Protein AF-A0A2V8KE96-F1 (afdb_monomer_lite)

Secondary structure (DSSP, 8-state):
-EEETTEEEEEEEEEPSSSSEEEEEEEE-TT-SS--EEEEEEEEEEEESSHHHHHHHHHHHHHHHHHHH-----

Structure (mmCIF, N/CA/C/O backbone):
data_AF-A0A2V8KE96-F1
#
_entry.id   AF-A0A2V8KE96-F1
#
loop_
_atom_site.group_PDB
_atom_site.id
_atom_site.type_symbol
_atom_site.label_atom_id
_atom_site.label_alt_id
_atom_site.label_comp_id
_atom_site.label_asym_id
_atom_site.label_entity_id
_atom_site.label_seq_id
_atom_site.pdbx_PDB_ins_code
_atom_site.Cartn_x
_atom_site.Cartn_y
_atom_site.Cartn_z
_atom_site.occupancy
_atom_site.B_iso_or_equiv
_atom_site.auth_seq_id
_atom_site.auth_comp_id
_atom_site.auth_asym_id
_atom_site.auth_atom_id
_atom_site.pdbx_PDB_model_num
ATOM 1 N N . MET A 1 1 ? 5.886 0.325 7.966 1.00 79.38 1 MET A N 1
ATOM 2 C CA . MET A 1 1 ? 4.439 0.419 8.247 1.00 79.38 1 MET A CA 1
ATO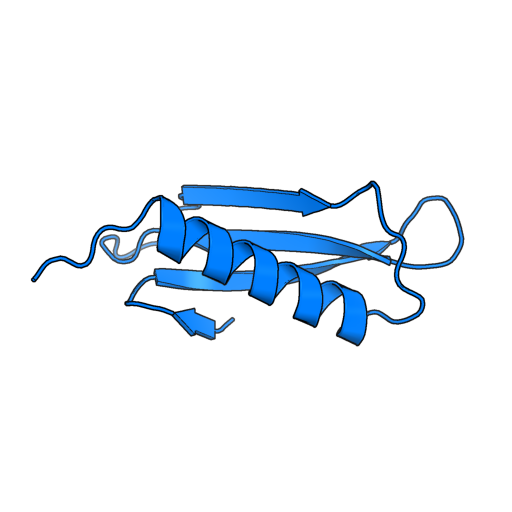M 3 C C . MET A 1 1 ? 4.227 1.730 8.969 1.00 79.38 1 MET A C 1
ATOM 5 O O . MET A 1 1 ? 4.952 1.991 9.921 1.00 79.38 1 MET A O 1
ATOM 9 N N . GLU A 1 2 ? 3.331 2.566 8.462 1.00 89.69 2 GLU A N 1
ATOM 10 C CA . GLU A 1 2 ? 3.033 3.900 8.995 1.00 89.69 2 GLU A CA 1
ATOM 11 C C . GLU A 1 2 ? 1.567 3.960 9.427 1.00 89.69 2 GLU A C 1
ATOM 13 O O . GLU A 1 2 ? 0.782 3.085 9.072 1.00 89.69 2 GLU A O 1
ATOM 18 N N . THR A 1 3 ? 1.187 5.003 10.159 1.00 90.69 3 THR A N 1
ATOM 19 C CA . THR A 1 3 ? -0.212 5.260 10.520 1.00 90.69 3 THR A CA 1
ATOM 20 C C . THR A 1 3 ? -0.626 6.625 9.985 1.00 90.69 3 THR A C 1
ATOM 22 O O . THR A 1 3 ? 0.099 7.604 10.161 1.00 90.69 3 THR A O 1
ATOM 25 N N . TYR A 1 4 ? -1.797 6.704 9.355 1.00 92.25 4 TYR A N 1
ATOM 26 C CA . TYR A 1 4 ? -2.376 7.944 8.838 1.00 92.25 4 TYR A CA 1
ATOM 27 C C . TYR A 1 4 ? -3.869 8.008 9.165 1.00 92.25 4 TYR A C 1
ATOM 29 O O . TYR A 1 4 ? -4.601 7.073 8.862 1.00 92.25 4 TYR A O 1
ATOM 37 N N . LYS A 1 5 ? -4.319 9.091 9.819 1.00 89.88 5 LYS A N 1
ATOM 38 C CA . LYS A 1 5 ? -5.702 9.242 10.329 1.00 89.88 5 LYS A CA 1
ATOM 39 C C . LYS A 1 5 ? -6.195 7.997 11.082 1.00 89.88 5 LYS A C 1
ATOM 41 O O . LYS A 1 5 ? -7.247 7.436 10.794 1.00 89.88 5 LYS A O 1
ATOM 46 N N . ASN A 1 6 ? -5.370 7.533 12.021 1.00 88.88 6 ASN A N 1
ATOM 47 C CA . ASN A 1 6 ? -5.527 6.292 12.787 1.00 88.88 6 ASN A CA 1
ATOM 48 C C . ASN A 1 6 ? -5.479 4.985 11.981 1.00 88.88 6 ASN A C 1
ATOM 50 O O . ASN A 1 6 ? -5.294 3.948 12.602 1.00 88.88 6 ASN A O 1
ATOM 54 N N . CYS A 1 7 ? -5.538 5.008 10.649 1.00 89.31 7 CYS A N 1
ATOM 55 C CA . CYS A 1 7 ? -5.448 3.821 9.801 1.00 89.31 7 CYS A CA 1
ATOM 56 C C . CYS A 1 7 ? -3.982 3.391 9.622 1.00 89.31 7 CYS A C 1
ATOM 58 O O . CYS A 1 7 ? -3.177 4.182 9.110 1.00 89.31 7 CYS A O 1
ATOM 60 N N . PRO A 1 8 ? -3.595 2.163 10.014 1.00 92.62 8 PRO A N 1
ATOM 61 C CA . PRO A 1 8 ? -2.298 1.619 9.645 1.00 92.62 8 PRO A CA 1
ATOM 62 C C . PRO A 1 8 ? -2.237 1.434 8.129 1.00 92.62 8 PRO A C 1
ATOM 64 O O . PRO A 1 8 ? -3.202 1.008 7.497 1.00 92.62 8 PRO A O 1
ATOM 67 N N . LEU A 1 9 ? -1.092 1.737 7.536 1.00 94.25 9 LEU A N 1
ATOM 68 C CA . LEU A 1 9 ? -0.853 1.564 6.115 1.00 94.25 9 LEU A CA 1
ATOM 69 C C . LEU A 1 9 ? 0.568 1.082 5.838 1.00 94.25 9 LEU A C 1
ATOM 71 O O . LEU A 1 9 ? 1.513 1.288 6.610 1.00 94.25 9 LEU A O 1
ATOM 75 N N . TYR A 1 10 ? 0.715 0.402 4.713 1.00 94.81 10 TYR A N 1
ATOM 76 C CA . TYR A 1 10 ? 1.965 -0.192 4.281 1.00 94.81 10 TYR A CA 1
ATOM 77 C C . TYR A 1 10 ? 2.155 0.031 2.786 1.00 94.81 10 TYR A C 1
ATOM 79 O O . TYR A 1 10 ? 1.295 -0.330 1.992 1.00 94.81 10 TYR A O 1
ATOM 87 N N . GLY A 1 11 ? 3.278 0.641 2.417 1.00 95.06 11 GLY A N 1
ATOM 88 C CA . GLY A 1 11 ? 3.737 0.734 1.037 1.00 95.06 1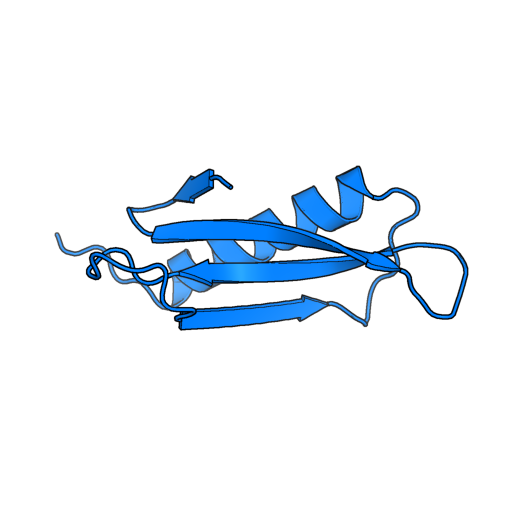1 GLY A CA 1
ATOM 89 C C . GLY A 1 11 ? 4.802 -0.323 0.783 1.00 95.06 11 GLY A C 1
ATOM 90 O O . GLY A 1 11 ? 5.640 -0.583 1.646 1.00 95.06 11 GLY A O 1
ATOM 91 N N . SER A 1 12 ? 4.754 -0.926 -0.396 1.00 94.94 12 SER A N 1
ATOM 92 C CA . SER A 1 12 ? 5.706 -1.922 -0.866 1.00 94.94 12 SER A CA 1
ATOM 93 C C . SER A 1 12 ? 5.993 -1.720 -2.349 1.00 94.94 12 SER A C 1
ATOM 95 O O . SER A 1 12 ? 5.152 -1.227 -3.105 1.00 94.94 12 SER A O 1
ATOM 97 N N . ALA A 1 13 ? 7.193 -2.115 -2.758 1.00 95.50 13 ALA A N 1
ATOM 98 C CA . ALA A 1 13 ? 7.575 -2.189 -4.157 1.00 95.50 13 ALA A CA 1
ATOM 99 C C . ALA A 1 13 ? 7.498 -3.637 -4.642 1.00 95.50 13 ALA A C 1
ATOM 101 O O . ALA A 1 13 ? 8.151 -4.524 -4.084 1.00 95.50 13 ALA A O 1
ATOM 102 N N . VAL A 1 14 ? 6.743 -3.863 -5.712 1.00 94.00 14 VAL A N 1
ATOM 103 C CA . VAL A 1 14 ? 6.639 -5.165 -6.376 1.00 94.00 14 VAL A CA 1
ATOM 104 C C . VAL A 1 14 ? 7.509 -5.129 -7.632 1.00 94.00 14 VAL A C 1
ATOM 106 O O . VAL A 1 14 ? 7.385 -4.186 -8.410 1.00 94.00 14 VAL A O 1
ATOM 109 N N . PRO A 1 15 ? 8.407 -6.099 -7.860 1.00 92.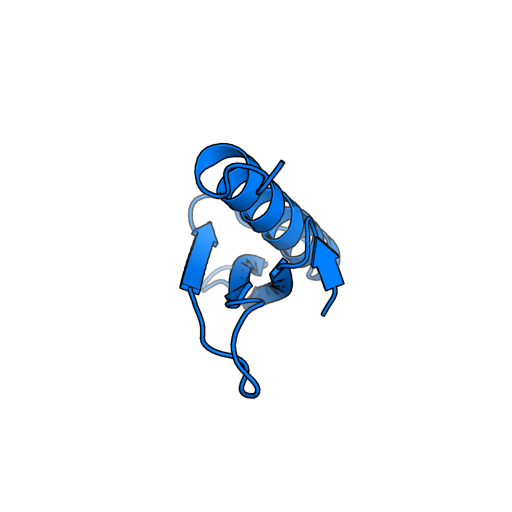94 15 PRO A N 1
ATOM 110 C CA . PRO A 1 15 ? 9.227 -6.111 -9.068 1.00 92.94 15 PRO A CA 1
ATOM 111 C C . PRO A 1 15 ? 8.345 -6.211 -10.318 1.00 92.94 15 PRO A C 1
ATOM 113 O O . PRO A 1 15 ? 7.446 -7.053 -10.389 1.00 92.94 15 PRO A O 1
ATOM 116 N N . ALA A 1 16 ? 8.604 -5.350 -11.302 1.00 90.62 16 ALA A N 1
ATOM 117 C CA . ALA A 1 16 ? 7.932 -5.416 -12.592 1.00 90.62 16 ALA A CA 1
ATOM 118 C C . ALA A 1 16 ? 8.490 -6.566 -13.453 1.00 90.62 16 ALA A C 1
ATOM 120 O O . ALA A 1 16 ? 9.590 -7.067 -13.217 1.00 90.62 16 ALA A O 1
ATOM 121 N N . LEU A 1 17 ? 7.731 -6.995 -14.471 1.00 86.00 17 LEU A N 1
ATOM 122 C CA . LEU A 1 17 ? 8.238 -7.952 -15.471 1.00 86.00 17 LEU A CA 1
ATOM 123 C C . LEU A 1 17 ? 9.345 -7.329 -16.337 1.00 86.00 17 LEU A C 1
ATOM 125 O O . LEU A 1 17 ? 10.246 -8.022 -16.804 1.00 86.00 17 LEU A O 1
ATOM 129 N N . SER A 1 18 ? 9.274 -6.015 -16.545 1.00 82.56 18 SER A N 1
ATOM 130 C CA . SER A 1 18 ? 10.374 -5.194 -17.046 1.00 82.56 18 SER A CA 1
ATOM 131 C C . SER A 1 18 ? 11.311 -4.785 -15.905 1.00 82.56 18 SER A C 1
ATOM 133 O O . SER A 1 18 ? 10.999 -4.955 -14.732 1.00 82.56 18 SER A O 1
ATOM 135 N N . SER A 1 19 ? 12.447 -4.164 -16.223 1.00 88.50 19 SER A N 1
ATOM 136 C CA . SER A 1 19 ? 13.269 -3.511 -15.199 1.00 88.50 19 SER A CA 1
ATOM 137 C C . SER A 1 19 ? 12.460 -2.456 -14.431 1.00 88.50 19 SER A C 1
ATOM 139 O O . SER A 1 19 ? 11.837 -1.604 -15.066 1.00 88.50 19 SER A O 1
ATOM 141 N N . GLY A 1 20 ? 12.512 -2.488 -13.097 1.00 93.19 20 GLY A N 1
ATOM 142 C CA . GLY A 1 20 ? 11.899 -1.488 -12.219 1.00 93.19 20 GLY A CA 1
ATOM 143 C C . GLY A 1 20 ? 10.883 -2.073 -11.237 1.00 93.19 20 GLY A C 1
ATOM 144 O O . GLY A 1 20 ? 10.852 -3.280 -10.987 1.00 93.19 20 GLY A O 1
ATOM 145 N N . TRP A 1 21 ? 10.065 -1.190 -10.668 1.00 96.00 21 TRP A N 1
ATOM 146 C CA . TRP A 1 21 ? 9.183 -1.502 -9.546 1.00 96.00 21 TRP A CA 1
ATOM 147 C C . TRP A 1 21 ? 7.784 -0.922 -9.746 1.00 96.00 21 TRP A C 1
ATOM 149 O O . TRP A 1 21 ? 7.642 0.236 -10.126 1.00 96.00 21 TRP A O 1
ATOM 159 N N . TYR A 1 22 ? 6.754 -1.705 -9.444 1.00 95.69 22 TYR A N 1
ATOM 160 C CA . TYR A 1 22 ? 5.381 -1.242 -9.278 1.00 95.69 22 TYR A CA 1
ATOM 161 C C . TYR A 1 22 ? 5.120 -0.846 -7.829 1.00 95.69 22 TYR A C 1
ATOM 163 O O . TYR A 1 22 ? 5.644 -1.459 -6.895 1.00 95.69 22 TYR A O 1
ATOM 171 N N . ALA A 1 23 ? 4.271 0.158 -7.646 1.00 96.38 23 ALA A N 1
ATOM 172 C CA . ALA A 1 23 ? 3.829 0.587 -6.330 1.00 96.38 23 ALA A CA 1
ATOM 173 C C . ALA A 1 23 ? 2.631 -0.258 -5.870 1.00 96.38 23 ALA A C 1
ATOM 175 O O . ALA A 1 23 ? 1.612 -0.324 -6.562 1.00 96.38 23 ALA A O 1
ATOM 176 N N . GLN A 1 24 ? 2.735 -0.868 -4.686 1.00 96.44 24 GLN A N 1
ATOM 177 C CA . GLN A 1 24 ? 1.634 -1.567 -4.023 1.00 96.44 24 GLN A CA 1
ATOM 178 C C . GLN A 1 24 ? 1.463 -1.046 -2.596 1.00 96.44 24 GLN A C 1
ATOM 180 O O . GLN A 1 24 ? 2.359 -1.162 -1.759 1.00 96.44 24 GLN A O 1
ATOM 185 N N . GLY A 1 25 ? 0.294 -0.482 -2.317 1.00 96.19 25 GLY A N 1
ATOM 186 C CA . GLY A 1 25 ? -0.112 0.019 -1.013 1.00 96.19 25 GLY A CA 1
ATOM 187 C C . GLY A 1 25 ? -1.212 -0.836 -0.389 1.00 96.19 25 GLY A C 1
ATOM 188 O O . GLY A 1 25 ? -2.078 -1.356 -1.089 1.00 96.19 25 GLY A O 1
ATOM 189 N N . ILE A 1 26 ? -1.203 -0.965 0.933 1.00 95.38 26 ILE A N 1
ATOM 190 C CA . ILE A 1 26 ? -2.235 -1.648 1.715 1.00 95.38 26 ILE A CA 1
ATOM 191 C C . ILE A 1 26 ? -2.674 -0.719 2.844 1.00 95.38 26 ILE A C 1
ATOM 193 O O . ILE A 1 26 ? -1.841 -0.187 3.579 1.00 95.38 26 ILE A O 1
ATOM 197 N N . VAL A 1 27 ? -3.982 -0.527 2.978 1.00 94.00 27 VAL A N 1
ATOM 198 C CA . VAL A 1 27 ? -4.620 0.172 4.097 1.00 94.00 27 VAL A CA 1
ATOM 199 C C . VAL A 1 27 ? -5.272 -0.870 4.994 1.00 94.00 27 VAL A C 1
ATOM 201 O O . VAL A 1 27 ? -5.972 -1.756 4.502 1.00 94.00 27 VAL A O 1
ATOM 204 N N . PHE A 1 28 ? -5.050 -0.765 6.299 1.00 92.25 28 PHE A N 1
ATO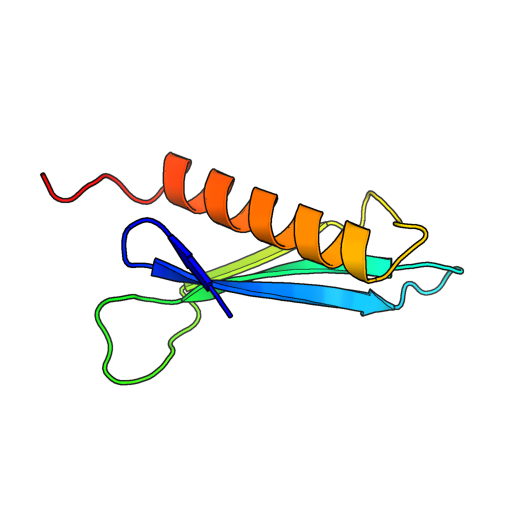M 205 C CA . PHE A 1 28 ? -5.593 -1.675 7.300 1.00 92.25 28 PHE A CA 1
ATOM 206 C C . PHE A 1 28 ? -6.673 -1.006 8.147 1.00 92.25 28 PHE A C 1
ATOM 208 O O . PHE A 1 28 ? -6.684 0.214 8.317 1.00 92.25 28 PHE A O 1
ATOM 215 N N . ASP A 1 29 ? -7.557 -1.830 8.707 1.00 89.00 29 ASP A N 1
ATOM 216 C CA . ASP A 1 29 ? -8.614 -1.393 9.614 1.00 89.00 29 ASP A CA 1
ATOM 217 C C . ASP A 1 29 ? -8.009 -0.954 10.958 1.00 89.00 29 ASP A C 1
ATOM 219 O O . ASP A 1 29 ? -7.314 -1.748 11.603 1.00 89.00 29 ASP A O 1
ATOM 223 N N . PRO A 1 30 ? -8.243 0.292 11.406 1.00 83.62 30 PRO A N 1
ATOM 224 C CA . PRO A 1 30 ? -7.767 0.760 12.704 1.00 83.62 30 PRO A CA 1
ATOM 225 C C . PRO A 1 30 ? -8.515 0.160 13.904 1.00 83.62 30 PRO A C 1
ATOM 227 O O . PRO A 1 30 ? -8.036 0.259 15.033 1.00 83.62 30 PRO A O 1
ATOM 230 N N . GLY A 1 31 ? -9.702 -0.416 13.696 1.00 79.38 31 GLY A N 1
ATOM 231 C CA . GLY A 1 31 ? -10.619 -0.845 14.753 1.00 79.38 31 GLY A CA 1
ATOM 232 C C . GLY A 1 31 ? -10.402 -2.268 15.266 1.00 79.38 31 GLY A C 1
ATOM 233 O O . GLY A 1 31 ? -11.043 -2.676 16.238 1.00 79.38 31 GLY A O 1
ATOM 234 N N . THR A 1 32 ? -9.516 -3.047 14.645 1.00 68.88 32 THR A N 1
ATOM 235 C CA . THR A 1 32 ? -9.354 -4.471 14.952 1.00 68.88 32 THR A CA 1
ATOM 236 C C . THR A 1 32 ? -8.052 -4.758 15.700 1.00 68.88 32 THR A C 1
ATOM 238 O O . THR A 1 32 ? -6.989 -4.237 15.384 1.00 68.88 32 THR A O 1
ATOM 241 N N . LYS A 1 33 ? -8.101 -5.664 16.692 1.00 71.00 33 LYS A N 1
ATOM 242 C CA . LYS A 1 33 ? -6.891 -6.174 17.378 1.00 71.00 33 LYS A CA 1
ATOM 243 C C . LYS A 1 33 ? -5.932 -6.925 16.437 1.00 71.00 33 LYS A C 1
ATOM 245 O O . LYS A 1 33 ? -4.791 -7.173 16.812 1.00 71.00 33 LYS A O 1
ATOM 250 N N . MET A 1 34 ? -6.406 -7.318 15.254 1.00 76.75 34 MET A N 1
ATOM 251 C CA . MET A 1 34 ? -5.628 -7.932 14.177 1.00 76.75 34 MET A CA 1
ATOM 252 C C . MET A 1 34 ? -5.558 -6.974 12.985 1.00 76.75 34 MET A C 1
ATOM 254 O O . MET A 1 34 ? -6.512 -6.241 12.749 1.00 76.75 34 MET A O 1
ATOM 258 N N . LEU A 1 35 ? -4.456 -6.989 12.232 1.00 77.81 35 LEU A N 1
ATOM 259 C CA . LEU A 1 35 ? -4.318 -6.217 10.994 1.00 77.81 35 LEU A CA 1
ATOM 260 C C . LEU A 1 35 ? -5.221 -6.825 9.912 1.00 77.81 35 LEU A C 1
ATOM 262 O O . LEU A 1 35 ? -4.838 -7.793 9.260 1.00 77.81 35 LEU A O 1
ATOM 266 N N . ASN A 1 36 ? -6.415 -6.264 9.737 1.00 88.25 36 ASN A N 1
ATOM 267 C CA . ASN A 1 36 ? -7.307 -6.619 8.638 1.00 88.25 36 ASN A CA 1
ATOM 268 C C . ASN A 1 36 ? -7.067 -5.670 7.466 1.00 88.25 36 ASN A C 1
ATOM 270 O O . ASN A 1 36 ? -7.117 -4.456 7.645 1.00 88.25 36 ASN A O 1
ATOM 274 N N . GLU A 1 37 ? -6.806 -6.212 6.275 1.00 91.00 37 GLU A N 1
ATOM 275 C CA . GLU A 1 37 ? -6.685 -5.408 5.055 1.00 91.00 37 GLU A CA 1
ATOM 276 C C . GLU A 1 37 ? -8.057 -4.822 4.691 1.00 91.00 37 GLU A C 1
ATOM 278 O O . GLU A 1 37 ? -8.998 -5.566 4.418 1.00 91.00 37 GLU A O 1
ATOM 283 N N . LEU A 1 38 ? -8.173 -3.492 4.688 1.00 90.00 38 LEU A N 1
ATOM 284 C CA . LEU A 1 38 ? -9.356 -2.792 4.184 1.00 90.00 38 LEU A CA 1
ATOM 285 C C . LEU A 1 38 ? -9.305 -2.661 2.669 1.00 90.00 38 LEU A C 1
ATOM 287 O O . LEU A 1 38 ? -10.300 -2.886 1.987 1.00 90.00 38 LEU A O 1
ATOM 291 N N . GLN A 1 39 ? -8.144 -2.255 2.156 1.00 93.62 39 GLN A N 1
ATOM 292 C CA . GLN A 1 39 ? -7.967 -1.962 0.745 1.00 93.62 39 GLN A CA 1
ATOM 293 C C . GLN A 1 39 ? -6.525 -2.207 0.318 1.00 93.62 39 GLN A C 1
ATOM 295 O O . GLN A 1 39 ? -5.584 -1.789 0.994 1.00 93.62 39 GLN A O 1
ATOM 300 N N . ARG A 1 40 ? -6.368 -2.801 -0.866 1.00 95.00 40 ARG A N 1
ATOM 301 C CA . ARG A 1 40 ? -5.103 -2.870 -1.597 1.00 95.00 40 ARG A CA 1
ATOM 302 C C . ARG A 1 40 ? -5.153 -1.943 -2.809 1.00 95.00 40 ARG A C 1
ATOM 304 O O . ARG A 1 40 ? -6.158 -1.898 -3.519 1.00 95.00 40 ARG A O 1
ATOM 311 N N . LEU A 1 41 ? -4.088 -1.179 -3.013 1.00 93.44 41 LEU A N 1
ATOM 312 C CA . LEU A 1 41 ? -3.927 -0.207 -4.089 1.00 93.44 41 LEU A CA 1
ATOM 313 C C . LEU A 1 41 ? -2.695 -0.598 -4.890 1.00 93.44 41 LEU A C 1
ATOM 315 O O . LEU A 1 41 ? -1.582 -0.559 -4.374 1.00 93.44 41 LEU A O 1
ATOM 319 N N . GLU A 1 42 ? -2.893 -0.978 -6.142 1.00 91.25 42 GLU A N 1
ATOM 320 C CA . GLU A 1 42 ? -1.811 -1.355 -7.046 1.00 91.25 42 GLU A CA 1
ATOM 321 C C . GLU A 1 42 ? -1.753 -0.344 -8.184 1.00 91.25 42 GLU A C 1
ATOM 323 O O . GLU A 1 42 ? -2.774 -0.024 -8.790 1.00 91.25 42 GLU A O 1
ATOM 328 N N . CYS A 1 43 ? -0.559 0.174 -8.462 1.00 88.19 43 CYS A N 1
ATOM 329 C CA . CYS A 1 43 ? -0.310 1.012 -9.624 1.00 88.19 43 CYS A CA 1
ATOM 330 C C . CYS A 1 43 ? 0.656 0.282 -10.552 1.00 88.19 43 CYS A C 1
ATOM 332 O O . CYS A 1 43 ? 1.870 0.275 -10.335 1.00 88.19 43 CYS A O 1
ATOM 334 N N . THR A 1 44 ? 0.087 -0.351 -11.575 1.00 85.88 44 THR A N 1
ATOM 335 C CA . THR A 1 44 ? 0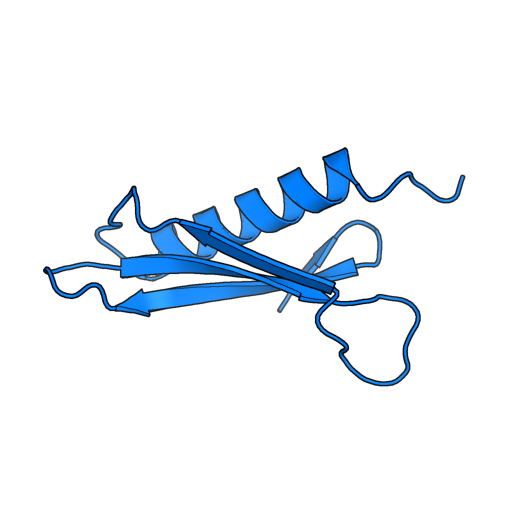.822 -1.072 -12.623 1.00 85.88 44 THR A CA 1
ATOM 336 C C . THR A 1 44 ? 1.056 -0.224 -13.876 1.00 85.88 44 THR A C 1
ATOM 338 O O . THR A 1 44 ? 1.839 -0.615 -14.740 1.00 85.88 44 THR A O 1
ATOM 341 N N . ASP A 1 45 ? 0.438 0.958 -13.960 1.00 87.62 45 ASP A N 1
ATOM 342 C CA . ASP A 1 45 ? 0.577 1.883 -15.094 1.00 87.62 45 ASP A CA 1
ATOM 343 C C . ASP A 1 45 ? 1.896 2.672 -15.069 1.00 87.62 45 ASP A C 1
ATOM 345 O O . ASP A 1 45 ? 2.324 3.216 -16.084 1.00 87.62 45 ASP A O 1
ATOM 349 N N . THR A 1 46 ? 2.545 2.754 -13.904 1.00 91.56 46 THR A N 1
ATOM 350 C CA . THR A 1 46 ? 3.813 3.469 -13.711 1.00 91.56 46 THR A CA 1
ATOM 351 C C . THR A 1 46 ? 4.870 2.513 -13.176 1.00 91.56 46 THR A C 1
ATOM 353 O O . THR A 1 46 ? 4.645 1.819 -12.187 1.00 91.56 46 THR A O 1
ATOM 356 N N . ILE A 1 47 ? 6.039 2.501 -13.819 1.00 94.31 47 ILE A N 1
ATOM 357 C CA . ILE A 1 47 ? 7.208 1.737 -13.377 1.00 94.31 47 ILE A CA 1
ATOM 358 C C . ILE A 1 47 ? 8.220 2.717 -12.792 1.00 94.31 47 ILE A C 1
ATOM 360 O O . ILE A 1 47 ? 8.675 3.636 -13.474 1.00 94.31 47 ILE A O 1
ATOM 364 N N . PHE A 1 48 ? 8.583 2.506 -11.534 1.00 94.44 48 PHE A N 1
ATOM 365 C CA . PHE A 1 48 ? 9.573 3.306 -10.826 1.00 94.44 48 PHE A CA 1
ATOM 366 C C . PHE A 1 48 ? 10.971 2.721 -11.011 1.00 94.44 48 PHE A C 1
ATOM 368 O O . PHE A 1 48 ? 11.153 1.503 -11.118 1.00 94.44 48 PHE A O 1
ATOM 375 N N . SER A 1 49 ? 11.970 3.602 -11.040 1.00 93.06 49 SER A N 1
ATOM 376 C CA . SER A 1 49 ? 13.370 3.204 -11.224 1.00 93.06 49 SER A CA 1
ATOM 377 C C . SER A 1 49 ? 13.980 2.659 -9.933 1.00 93.06 49 SER A C 1
ATOM 379 O O . SER A 1 49 ? 14.876 1.816 -9.984 1.00 93.06 49 SER A O 1
ATOM 381 N N . SER A 1 50 ? 13.470 3.095 -8.779 1.00 95.00 50 SER A N 1
ATOM 382 C CA . SER A 1 50 ? 13.896 2.630 -7.460 1.00 95.00 50 SER A CA 1
ATOM 383 C C . SER A 1 50 ? 12.742 2.043 -6.648 1.00 95.00 50 SER A C 1
ATOM 385 O O . SER A 1 50 ? 11.565 2.337 -6.876 1.00 95.00 50 SER A O 1
ATOM 387 N N . LYS A 1 51 ? 13.102 1.198 -5.681 1.00 95.12 51 LYS A N 1
ATOM 388 C CA . LYS A 1 51 ? 12.160 0.599 -4.735 1.00 95.12 51 LYS A CA 1
ATOM 389 C C . LYS A 1 51 ? 11.562 1.673 -3.826 1.00 95.12 51 LYS A C 1
ATOM 391 O O . LYS A 1 51 ? 10.361 1.674 -3.579 1.00 95.12 51 LYS A O 1
ATOM 396 N N . GLU A 1 52 ? 12.391 2.609 -3.388 1.00 95.31 52 GLU A N 1
ATOM 397 C CA . GLU A 1 52 ? 12.027 3.689 -2.480 1.00 95.31 52 GLU A CA 1
ATOM 398 C C . GLU A 1 52 ? 10.995 4.636 -3.110 1.00 95.31 52 GLU A C 1
ATOM 400 O O . GLU A 1 52 ? 10.044 5.039 -2.441 1.00 95.31 52 GLU A O 1
ATOM 405 N N . GLU A 1 53 ? 11.124 4.953 -4.404 1.00 95.38 53 GLU A N 1
ATOM 406 C CA . GLU A 1 53 ? 10.129 5.756 -5.130 1.00 95.38 53 GLU A CA 1
ATOM 407 C C . GLU A 1 53 ? 8.780 5.037 -5.240 1.00 95.38 53 GLU A C 1
ATOM 409 O O . GLU A 1 53 ? 7.739 5.649 -4.992 1.00 95.38 53 GLU A O 1
ATOM 414 N N . ALA A 1 54 ? 8.787 3.739 -5.565 1.00 95.88 54 ALA A N 1
ATOM 415 C CA . ALA A 1 54 ? 7.565 2.937 -5.630 1.00 95.88 54 ALA A CA 1
ATOM 416 C C . ALA A 1 54 ? 6.873 2.848 -4.263 1.00 95.88 54 ALA A C 1
ATOM 418 O O . ALA A 1 54 ? 5.656 3.007 -4.173 1.00 95.88 54 ALA A O 1
ATOM 419 N N . GLU A 1 55 ? 7.638 2.638 -3.189 1.00 95.94 55 GLU A N 1
ATOM 420 C CA . GLU A 1 55 ? 7.115 2.602 -1.822 1.00 95.94 55 GLU A CA 1
ATOM 421 C C . GLU A 1 55 ? 6.533 3.955 -1.403 1.00 95.94 55 GLU A C 1
ATOM 423 O O . GLU A 1 55 ? 5.411 4.009 -0.896 1.00 95.94 55 GLU A O 1
ATOM 428 N N . ALA A 1 56 ? 7.238 5.058 -1.664 1.00 95.62 56 ALA A N 1
ATOM 429 C CA . ALA A 1 56 ? 6.748 6.401 -1.361 1.00 95.62 56 ALA A CA 1
ATOM 430 C C . ALA A 1 56 ? 5.454 6.724 -2.126 1.00 95.62 56 ALA A C 1
ATOM 432 O O . ALA A 1 56 ? 4.503 7.263 -1.549 1.00 95.62 56 ALA A O 1
ATOM 433 N N . TYR A 1 57 ? 5.383 6.344 -3.404 1.00 95.94 57 TYR A N 1
ATOM 434 C CA . TYR A 1 57 ? 4.181 6.513 -4.214 1.00 95.94 57 TYR A CA 1
ATOM 435 C C . TYR A 1 57 ? 3.022 5.643 -3.709 1.00 95.94 57 TYR A C 1
ATOM 437 O O . TYR A 1 57 ? 1.899 6.129 -3.580 1.00 95.94 57 TYR A O 1
ATOM 445 N N . ALA A 1 58 ? 3.286 4.388 -3.330 1.00 96.25 58 ALA A N 1
ATOM 446 C CA . ALA A 1 58 ? 2.291 3.507 -2.720 1.00 96.25 58 ALA A CA 1
ATOM 447 C C . ALA A 1 58 ? 1.692 4.117 -1.442 1.00 96.25 58 ALA A C 1
ATOM 449 O O . ALA A 1 58 ? 0.472 4.129 -1.269 1.00 96.25 58 ALA A O 1
ATOM 450 N N . LEU A 1 59 ? 2.532 4.687 -0.569 1.00 95.81 59 LEU A N 1
ATOM 451 C CA . LEU A 1 59 ? 2.076 5.378 0.641 1.00 95.81 59 LEU A CA 1
ATOM 452 C C . LEU A 1 59 ? 1.204 6.596 0.307 1.00 95.81 59 LEU A C 1
ATOM 454 O O . LEU A 1 59 ? 0.208 6.845 0.989 1.00 95.81 59 LEU A O 1
ATOM 458 N N . MET A 1 60 ? 1.550 7.350 -0.739 1.00 95.75 60 MET A N 1
ATOM 459 C CA . MET A 1 60 ? 0.753 8.488 -1.206 1.00 95.75 60 MET A CA 1
ATOM 460 C C . MET A 1 60 ? -0.633 8.052 -1.708 1.00 95.75 60 MET A C 1
ATOM 462 O O . MET A 1 60 ? -1.630 8.708 -1.391 1.00 95.75 60 MET A O 1
ATOM 466 N N . LEU A 1 61 ? -0.719 6.935 -2.440 1.00 95.31 61 LEU A N 1
ATOM 467 C CA . LEU A 1 61 ? -1.994 6.361 -2.882 1.00 95.31 61 LEU A CA 1
ATOM 468 C C . LEU A 1 61 ? -2.853 5.933 -1.688 1.00 95.31 61 LEU A C 1
ATOM 470 O O . LEU A 1 61 ? -4.032 6.278 -1.638 1.00 95.31 61 LEU A O 1
ATOM 474 N N . CYS A 1 62 ? -2.263 5.252 -0.699 1.00 95.50 62 CYS A N 1
ATOM 475 C CA . CYS A 1 62 ? -2.956 4.886 0.539 1.00 95.50 62 CYS A CA 1
ATOM 476 C C . CYS A 1 62 ? -3.538 6.111 1.249 1.00 95.50 62 CYS A C 1
ATOM 478 O O . CYS A 1 62 ? -4.716 6.110 1.595 1.00 95.50 62 CYS A O 1
ATOM 480 N N . LYS A 1 63 ? -2.737 7.169 1.427 1.00 94.94 63 LYS A N 1
ATOM 481 C CA . LYS A 1 63 ? -3.174 8.422 2.066 1.00 94.94 63 LYS A CA 1
ATOM 482 C C . LYS A 1 63 ? -4.324 9.070 1.289 1.00 94.94 63 LYS A C 1
ATOM 484 O O . LYS A 1 63 ? -5.346 9.390 1.883 1.00 94.94 63 LYS A O 1
ATOM 489 N N . SER A 1 64 ? -4.211 9.140 -0.039 1.00 94.62 64 SER A N 1
ATOM 490 C CA . SER A 1 64 ? -5.264 9.686 -0.910 1.00 94.62 64 SER A CA 1
ATOM 491 C C . SER A 1 64 ? -6.563 8.880 -0.842 1.00 94.62 64 SER A C 1
ATOM 493 O O . SER A 1 64 ? -7.650 9.453 -0.830 1.00 94.62 64 SER A O 1
ATOM 495 N N . TRP A 1 65 ? -6.471 7.550 -0.780 1.00 94.31 65 TRP A N 1
ATOM 496 C CA . TRP A 1 65 ? -7.642 6.691 -0.627 1.00 94.31 65 TRP A CA 1
ATOM 497 C C . TRP A 1 65 ? -8.314 6.898 0.733 1.00 94.31 65 TRP A C 1
ATOM 499 O O . TRP A 1 65 ? -9.536 7.049 0.780 1.00 94.31 65 TRP A O 1
ATOM 509 N N . ILE A 1 66 ? -7.523 6.972 1.812 1.00 92.75 66 ILE A N 1
ATOM 510 C CA . ILE A 1 66 ? -8.012 7.286 3.161 1.00 92.75 66 ILE A CA 1
ATOM 511 C C . ILE A 1 66 ? -8.709 8.649 3.152 1.00 92.75 66 ILE A C 1
ATOM 513 O O . ILE A 1 66 ? -9.822 8.748 3.643 1.00 92.75 66 ILE A O 1
ATOM 517 N N . ASP A 1 67 ? -8.137 9.682 2.537 1.00 93.06 67 ASP A N 1
ATOM 518 C CA . ASP A 1 67 ? -8.768 11.007 2.479 1.00 93.06 67 ASP A CA 1
ATOM 519 C C . ASP A 1 67 ? -10.121 11.018 1.751 1.00 93.06 67 ASP A C 1
ATOM 521 O O . ASP A 1 67 ? -11.004 11.802 2.097 1.00 93.06 67 ASP A O 1
ATOM 525 N N . GLN A 1 68 ? -10.300 10.149 0.756 1.00 91.62 68 GLN A N 1
ATOM 526 C CA . GLN A 1 68 ? -11.543 10.052 -0.015 1.00 91.62 68 GLN A CA 1
ATOM 527 C C . GLN A 1 68 ? -12.622 9.208 0.679 1.00 91.62 68 GLN A C 1
ATOM 529 O O . GLN A 1 68 ? -13.811 9.496 0.535 1.00 91.62 68 GLN A O 1
ATOM 534 N N . HIS A 1 69 ? -12.226 8.160 1.406 1.00 86.38 69 HIS A N 1
ATOM 535 C CA .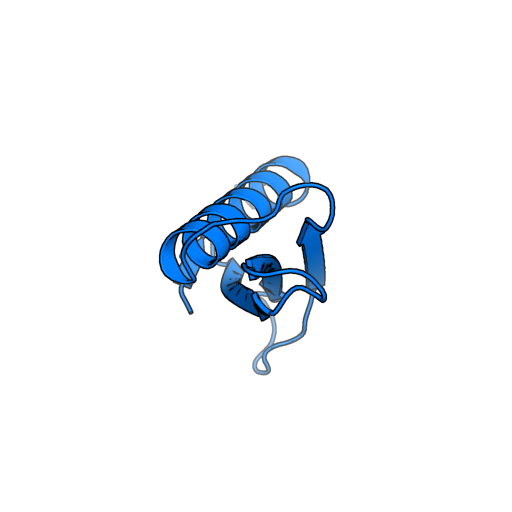 HIS A 1 69 ? -13.147 7.134 1.917 1.00 86.38 69 HIS A CA 1
ATOM 536 C C . HIS A 1 69 ? -13.294 7.156 3.437 1.00 86.38 69 HIS A C 1
ATOM 538 O O . HIS A 1 69 ? -14.349 6.805 3.967 1.00 86.38 69 HIS A O 1
ATOM 544 N N . TRP A 1 70 ? -12.258 7.594 4.144 1.00 81.38 70 TRP A N 1
ATOM 545 C CA . TRP A 1 70 ? -12.237 7.709 5.590 1.00 81.38 70 TRP A CA 1
ATOM 546 C C . TRP A 1 70 ? -12.682 9.113 5.982 1.00 81.38 70 TRP A C 1
ATOM 548 O O . TRP A 1 70 ? -11.900 10.064 6.051 1.00 81.38 70 TRP A O 1
ATOM 558 N N . LYS A 1 71 ? -13.987 9.254 6.214 1.00 68.81 71 LYS A N 1
ATOM 559 C CA . LYS A 1 71 ? -14.518 10.454 6.856 1.00 68.81 71 LYS A CA 1
ATOM 560 C C . LYS A 1 71 ? -13.994 10.458 8.285 1.00 68.81 71 LYS A C 1
ATOM 562 O O . LYS A 1 71 ? -14.218 9.484 9.001 1.00 68.81 71 LYS A O 1
ATOM 567 N N . ASP A 1 72 ? -13.286 11.520 8.665 1.00 57.16 72 ASP A N 1
ATOM 568 C CA . ASP A 1 72 ? -12.917 11.759 10.058 1.00 57.16 72 ASP A CA 1
ATOM 569 C C . ASP A 1 72 ? -14.133 11.471 10.946 1.00 57.16 72 ASP A C 1
ATOM 571 O O . ASP A 1 72 ? -15.233 11.980 10.705 1.00 57.16 72 ASP A O 1
ATOM 575 N N . VAL A 1 73 ? -13.947 10.604 11.941 1.00 51.88 73 VAL A N 1
ATOM 576 C CA . VAL A 1 73 ? -14.874 10.555 13.066 1.00 51.88 73 VAL A CA 1
ATOM 577 C C . VAL A 1 73 ? -14.530 11.795 13.879 1.00 51.88 73 VAL A C 1
ATOM 579 O O . VAL A 1 73 ? -13.501 11.823 14.552 1.00 51.88 73 VAL A O 1
ATOM 582 N N . SER A 1 74 ? -15.333 12.836 13.661 1.00 42.22 74 SER A N 1
ATOM 583 C CA . SER A 1 74 ? -15.281 14.151 14.301 1.00 42.22 74 SER A CA 1
ATOM 584 C C . SER A 1 74 ? -15.134 14.095 15.817 1.00 42.22 74 SER A C 1
ATOM 586 O O . SER A 1 74 ? -15.748 13.193 16.434 1.00 42.22 74 SER A O 1
#

Sequence (74 aa):
METYKNCPLYGSAVPALSSGWYAQGIVFDPGTKMLNELQRLECTDTIFSSKEEAEAYALMLCKSWIDQHWKDVS

Radius of gyration: 12.84 Å; chains: 1; bounding box: 29×22×34 Å

pLDDT: mean 89.1, std 10.27, range [42.22, 96.44]

Foldseek 3Di:
DDADLLWDKFWWWDQDPDAATWIKMFTFDSPDPDTHTPDIDTDPVDGHNDGVVSRVVNVVVNNVVCVVPPDRPD